Protein AF-A0AAD9KBH9-F1 (afdb_monomer)

Sequence (134 aa):
MVFVGAGCLKHGTLVVVQKKVIHVMEKTPSGKYEITRQLITGGAITVDEVHGFVYWSNTKKVRRATLDSSNQMDIYVSDEYVYGLAVNPEEDKLYISDFRGKKIVVTSLDGNGGRTLITCTGNPTGLVLDLCKR

Foldseek 3Di:
DWDFADDPDPQQWGWGQDQQWTWIDGPDPPDIATADNHADPQKEKDDDPVVQKIWMWRFQWIWMAGSNNHPIDTQDGHPGGWAEWEDDPVVQWIWTFPFVQQFIWIAGVNNPPIDTPDHHPHGDHYDYDPPPDD

Radius of gyration: 14.07 Å; Cα contacts (8 Å, |Δi|>4): 323; chains: 1; bounding box: 38×32×35 Å

InterPro domains:
  IPR000033 LDLR class B repeat [SM00135] (32-72)
  IPR000033 LDLR class B repeat [SM00135] (73-114)
  IPR011042 Six-bladed beta-propeller, TolB-like [G3DSA:2.120.10.30] (13-134)

Organism: Ridgeia piscesae (NCBI:txid27915)

Structure (mmCIF, N/CA/C/O backbone):
data_AF-A0AAD9KBH9-F1
#
_entry.id   AF-A0AAD9KBH9-F1
#
loop_
_atom_site.group_PDB
_atom_site.id
_atom_site.type_symbol
_atom_site.label_atom_id
_atom_site.label_alt_id
_atom_site.label_comp_id
_atom_site.label_asym_id
_atom_site.label_entity_id
_atom_site.label_seq_id
_atom_site.pdbx_PDB_ins_code
_atom_site.Cartn_x
_atom_site.Cartn_y
_atom_site.Cartn_z
_atom_site.occupancy
_atom_site.B_iso_or_equiv
_atom_site.auth_seq_id
_atom_site.auth_comp_id
_atom_site.auth_asym_id
_atom_site.auth_atom_id
_atom_site.pdbx_PDB_model_num
ATOM 1 N N . MET A 1 1 ? -1.115 19.941 -1.056 1.00 27.47 1 MET A N 1
ATOM 2 C CA . MET A 1 1 ? -1.881 19.043 -1.943 1.00 27.47 1 MET A CA 1
ATOM 3 C C . MET A 1 1 ? -2.203 17.788 -1.142 1.00 27.47 1 MET A C 1
ATOM 5 O O . MET A 1 1 ? -1.273 17.161 -0.651 1.00 27.47 1 MET A O 1
ATOM 9 N N . VAL A 1 2 ? -3.482 17.521 -0.871 1.00 28.91 2 VAL A N 1
ATOM 10 C CA . VAL A 1 2 ? -3.950 16.335 -0.129 1.00 28.91 2 VAL A CA 1
ATOM 11 C C . VAL A 1 2 ? -4.461 15.353 -1.175 1.00 28.91 2 VAL A C 1
ATOM 13 O O . VAL A 1 2 ? -5.346 15.714 -1.945 1.00 28.91 2 VAL A O 1
ATOM 16 N N . PHE A 1 3 ? -3.877 14.160 -1.250 1.00 34.41 3 PHE A N 1
ATOM 17 C CA . PHE A 1 3 ? -4.392 13.091 -2.102 1.00 34.41 3 PHE A CA 1
ATOM 18 C C . PHE A 1 3 ? -5.443 12.314 -1.308 1.00 34.41 3 PHE A C 1
ATOM 20 O O . PHE A 1 3 ? -5.193 11.909 -0.173 1.00 34.41 3 PHE A O 1
ATOM 27 N N . VAL A 1 4 ? -6.631 12.159 -1.889 1.00 41.41 4 VAL A N 1
ATOM 28 C CA . VAL A 1 4 ? -7.716 11.337 -1.347 1.00 41.41 4 VAL A CA 1
ATOM 29 C C . VAL A 1 4 ? -7.637 9.996 -2.068 1.00 41.41 4 VAL A C 1
ATOM 31 O O . VAL A 1 4 ? -7.834 9.941 -3.280 1.00 41.41 4 VAL A O 1
ATOM 34 N N . GLY A 1 5 ? -7.290 8.929 -1.351 1.00 43.28 5 GLY A N 1
ATOM 35 C CA . GLY A 1 5 ? -7.430 7.571 -1.870 1.00 43.28 5 GLY A CA 1
ATOM 36 C C . GLY A 1 5 ? -8.909 7.202 -1.860 1.00 43.28 5 GLY A C 1
ATOM 37 O O . GLY A 1 5 ? -9.500 7.094 -0.790 1.00 43.28 5 GLY A O 1
ATOM 38 N N . ALA A 1 6 ? -9.518 7.065 -3.036 1.00 40.38 6 ALA A N 1
ATOM 39 C CA . ALA A 1 6 ? -10.903 6.635 -3.176 1.00 40.38 6 ALA A CA 1
ATOM 40 C C . ALA A 1 6 ? -10.939 5.117 -3.403 1.00 40.38 6 ALA A C 1
ATOM 42 O O . ALA A 1 6 ? -10.581 4.638 -4.476 1.00 40.38 6 ALA A O 1
ATOM 43 N N . GLY A 1 7 ? -11.354 4.369 -2.380 1.00 42.22 7 GLY A N 1
ATOM 44 C CA . GLY A 1 7 ? -11.835 2.996 -2.526 1.00 42.22 7 GLY A CA 1
ATOM 45 C C . GLY A 1 7 ? -13.362 2.998 -2.595 1.00 42.22 7 GLY A C 1
ATOM 46 O O . GLY A 1 7 ? -14.006 3.825 -1.949 1.00 42.22 7 GLY A O 1
ATOM 47 N N . CYS A 1 8 ? -13.955 2.109 -3.393 1.00 40.75 8 CYS A N 1
ATOM 48 C CA . CYS A 1 8 ? -15.402 1.900 -3.392 1.00 40.75 8 CYS A CA 1
ATOM 49 C C . CYS A 1 8 ? -15.772 1.104 -2.133 1.00 40.75 8 CYS A C 1
ATOM 51 O O . CYS A 1 8 ? -15.466 -0.080 -2.035 1.00 40.75 8 CYS A O 1
ATOM 53 N N . LEU A 1 9 ? -16.367 1.778 -1.150 1.00 47.25 9 LEU A N 1
ATOM 54 C CA . LEU A 1 9 ? -16.628 1.230 0.181 1.00 47.25 9 LEU A CA 1
ATOM 55 C C . LEU A 1 9 ? -18.125 0.937 0.274 1.00 47.25 9 LEU A C 1
ATOM 57 O O . LEU A 1 9 ? -18.948 1.845 0.118 1.00 47.25 9 LEU A O 1
ATOM 61 N N . LYS A 1 10 ? -18.494 -0.330 0.507 1.00 49.03 10 LYS A N 1
ATOM 62 C CA . LYS A 1 10 ? -19.904 -0.772 0.572 1.00 49.03 10 LYS A CA 1
ATOM 63 C C . LYS A 1 10 ? -20.681 -0.096 1.717 1.00 49.03 10 LYS A C 1
ATOM 65 O O . LYS A 1 10 ? -21.907 -0.121 1.693 1.00 49.03 10 LYS A 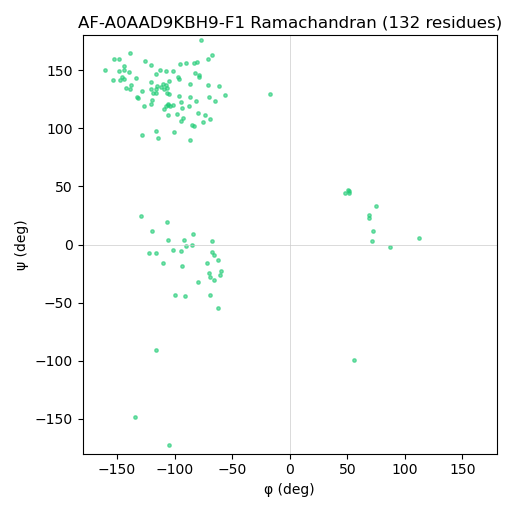O 1
ATOM 70 N N . HIS A 1 11 ? -19.988 0.555 2.660 1.00 51.91 11 HIS A N 1
ATOM 71 C CA . HIS A 1 11 ? -20.570 1.232 3.827 1.00 51.91 11 HIS A CA 1
ATOM 72 C C . HIS A 1 11 ? -20.298 2.747 3.914 1.00 51.91 11 HIS A C 1
ATOM 74 O O . HIS A 1 11 ? -20.624 3.381 4.915 1.00 51.91 11 HIS A O 1
ATOM 80 N N . GLY A 1 12 ? -19.778 3.382 2.857 1.00 54.19 12 GLY A N 1
ATOM 81 C CA . GLY A 1 12 ? -19.623 4.844 2.836 1.00 54.19 12 GLY A CA 1
ATOM 82 C C . GLY A 1 12 ? -18.563 5.395 3.799 1.00 54.19 12 GLY A C 1
ATOM 83 O O . GLY A 1 12 ? -18.633 6.565 4.169 1.00 54.19 12 GLY A O 1
ATOM 84 N N . THR A 1 13 ? -17.589 4.579 4.197 1.00 57.75 13 THR A N 1
ATOM 85 C CA . THR A 1 13 ? -16.417 5.019 4.958 1.00 57.75 13 THR A CA 1
ATOM 86 C C . THR A 1 13 ? -15.621 6.043 4.136 1.00 57.75 13 THR A C 1
ATOM 88 O O . THR A 1 13 ? -15.432 5.886 2.935 1.00 57.75 13 THR A O 1
ATOM 91 N N . LEU A 1 14 ? -15.164 7.129 4.749 1.00 62.28 14 LEU A N 1
ATOM 92 C CA . LEU A 1 14 ? -14.325 8.149 4.129 1.00 62.28 14 LEU A CA 1
ATOM 93 C C . LEU A 1 14 ? -13.013 8.239 4.901 1.00 62.28 14 LEU A C 1
ATOM 95 O O . LEU A 1 14 ? -13.000 8.563 6.089 1.00 62.28 14 LEU A O 1
ATOM 99 N N . VAL A 1 15 ? -11.897 8.011 4.212 1.00 63.94 15 VAL A N 1
ATOM 100 C CA . VAL A 1 15 ? -10.568 8.170 4.805 1.00 63.94 15 VAL A CA 1
ATOM 101 C C . VAL A 1 15 ? -9.928 9.457 4.310 1.00 63.94 15 VAL A C 1
ATOM 103 O O . VAL A 1 15 ? -9.721 9.650 3.113 1.00 63.94 15 VAL A O 1
ATOM 106 N N . VAL A 1 16 ? -9.619 10.356 5.241 1.00 65.19 16 VAL A N 1
ATOM 107 C CA . VAL A 1 16 ? -9.056 11.679 4.956 1.00 65.19 16 VAL A CA 1
ATOM 108 C C . VAL A 1 16 ? -7.709 11.829 5.631 1.00 65.19 16 VAL A C 1
ATOM 110 O O . VAL A 1 16 ? -7.555 11.572 6.821 1.00 65.19 16 VAL A O 1
ATOM 113 N N . VAL A 1 17 ? -6.737 12.333 4.876 1.00 65.69 17 VAL A N 1
ATOM 114 C CA . VAL A 1 17 ? -5.442 12.742 5.414 1.00 65.69 17 VAL A CA 1
ATOM 115 C C . VAL A 1 17 ? -5.470 14.237 5.742 1.00 65.69 17 VAL A C 1
ATOM 117 O O . VAL A 1 17 ? -5.597 15.067 4.844 1.00 65.69 17 VAL A O 1
ATOM 120 N N . GLN A 1 18 ? -5.300 14.611 7.012 1.00 59.62 18 GLN A N 1
ATOM 121 C CA . GLN A 1 18 ? -5.267 16.010 7.458 1.00 59.62 18 GLN A CA 1
ATOM 122 C C . GLN A 1 18 ? -4.079 16.262 8.392 1.00 59.62 18 GLN A C 1
ATOM 124 O O . GLN A 1 18 ? -3.919 15.573 9.383 1.00 59.62 18 GLN A O 1
ATOM 129 N N . LYS A 1 19 ? -3.234 17.269 8.117 1.00 64.69 19 LYS A N 1
ATOM 130 C CA . LYS A 1 19 ? -2.091 17.652 8.987 1.00 64.69 19 LYS A CA 1
ATOM 131 C C . LYS A 1 19 ? -1.210 16.468 9.437 1.00 64.69 19 LYS A C 1
ATOM 133 O O . LYS A 1 19 ? -0.804 16.403 10.591 1.00 64.69 19 LYS A O 1
ATOM 138 N N . LYS A 1 20 ? -0.878 15.564 8.508 1.00 66.00 20 LYS A N 1
ATOM 139 C CA . LYS A 1 20 ? -0.106 14.328 8.760 1.00 66.00 20 LYS A CA 1
ATOM 140 C C . LYS A 1 20 ? -0.863 13.234 9.523 1.00 66.00 20 LYS A C 1
ATOM 142 O O . LYS A 1 20 ? -0.252 12.257 9.954 1.00 66.00 20 LYS A O 1
ATOM 147 N N . VAL A 1 21 ? -2.173 13.397 9.660 1.00 65.38 21 VAL A N 1
ATOM 148 C CA . VAL A 1 21 ? -3.052 12.482 10.370 1.00 65.38 21 VAL A CA 1
ATOM 149 C C . VAL A 1 21 ? -3.947 11.724 9.404 1.00 65.38 21 VAL A C 1
ATOM 151 O O . VAL A 1 21 ? -4.529 12.347 8.520 1.00 65.38 21 VAL A O 1
ATOM 154 N N . ILE A 1 22 ? -4.073 10.407 9.570 1.00 69.25 22 ILE A N 1
ATOM 155 C CA . ILE A 1 22 ? -5.120 9.623 8.896 1.00 69.25 22 ILE A CA 1
ATOM 156 C C . ILE A 1 22 ? -6.371 9.645 9.771 1.00 69.25 22 ILE A C 1
ATOM 158 O O . ILE A 1 22 ? -6.342 9.152 10.898 1.00 69.25 22 ILE A O 1
ATOM 162 N N . HIS A 1 23 ? -7.465 10.185 9.246 1.00 65.81 23 HIS A N 1
ATOM 163 C CA . HIS A 1 23 ? -8.793 10.082 9.834 1.00 65.81 23 HIS A CA 1
ATOM 164 C C . HIS A 1 23 ? -9.630 9.085 9.047 1.00 65.81 23 HIS A C 1
ATOM 166 O O . HIS A 1 23 ? -9.746 9.219 7.831 1.00 65.81 23 HIS A O 1
ATOM 172 N N . VAL A 1 24 ? -10.250 8.137 9.742 1.00 63.97 24 VAL A N 1
ATOM 173 C CA . VAL A 1 24 ? -11.290 7.274 9.175 1.00 63.97 24 VAL A CA 1
ATOM 174 C C . VAL A 1 24 ? -12.620 7.745 9.732 1.00 63.97 24 VAL A C 1
ATOM 176 O O . VAL A 1 24 ? -12.799 7.827 10.945 1.00 63.97 24 VAL A O 1
ATOM 179 N N . MET A 1 25 ? -13.523 8.135 8.844 1.00 59.91 25 MET A N 1
ATOM 180 C CA . MET A 1 25 ? -14.846 8.637 9.188 1.00 59.91 25 MET A CA 1
ATOM 181 C C . MET A 1 25 ? -15.887 7.709 8.584 1.00 59.91 25 MET A C 1
ATOM 183 O O . MET A 1 25 ? -15.822 7.407 7.396 1.00 59.91 25 MET A O 1
ATOM 187 N N . GLU A 1 26 ? -16.854 7.268 9.374 1.00 59.41 26 GLU A N 1
ATOM 188 C CA . GLU A 1 26 ? -18.045 6.622 8.824 1.00 59.41 26 GLU A CA 1
ATOM 189 C C . GLU A 1 26 ? -19.033 7.684 8.325 1.00 59.41 26 GLU A C 1
ATOM 191 O O . GLU A 1 26 ? -19.025 8.827 8.784 1.00 59.41 26 GLU A O 1
ATOM 196 N N . LYS A 1 27 ? -19.930 7.323 7.400 1.00 52.56 27 LYS A N 1
ATOM 197 C CA . LYS A 1 27 ? -20.989 8.226 6.904 1.00 52.56 27 LYS A CA 1
ATOM 198 C C . LYS A 1 27 ? -22.058 8.565 7.965 1.00 52.56 27 LYS A C 1
ATOM 200 O O . LYS A 1 27 ? -23.036 9.243 7.655 1.00 52.56 27 LYS A O 1
ATOM 205 N N . THR A 1 28 ? -21.917 8.094 9.203 1.00 46.59 28 THR A N 1
ATOM 206 C CA . THR A 1 28 ? -22.847 8.361 10.307 1.00 46.59 28 THR A CA 1
ATOM 207 C C . THR A 1 28 ? -22.379 9.549 11.165 1.00 46.59 28 THR A C 1
ATOM 209 O O . THR A 1 28 ? -21.189 9.855 11.208 1.00 46.59 28 THR A O 1
ATOM 212 N N . PRO A 1 29 ? -23.282 10.254 11.877 1.00 44.44 29 PRO A N 1
ATOM 213 C CA . PRO A 1 29 ? -22.947 11.521 12.541 1.00 44.44 29 PRO A CA 1
ATOM 214 C C . PRO A 1 29 ? -21.962 11.425 13.723 1.00 44.44 29 PRO A C 1
ATOM 216 O O . PRO A 1 29 ? -21.585 12.463 14.262 1.00 44.44 29 PRO A O 1
ATOM 219 N N . SER A 1 30 ? -21.571 10.226 14.169 1.00 53.16 30 SER A N 1
ATOM 220 C CA . SER A 1 30 ? -20.912 10.022 15.470 1.00 53.16 30 SER A CA 1
ATOM 221 C C . SER A 1 30 ? -19.525 9.366 15.439 1.00 53.16 30 SER A C 1
ATOM 223 O O . SER A 1 30 ? -18.883 9.317 16.485 1.00 53.16 30 SER A O 1
ATOM 225 N N . GLY A 1 31 ? -19.023 8.881 14.298 1.00 55.19 31 GLY A N 1
ATOM 226 C CA . GLY A 1 31 ? -17.786 8.084 14.258 1.00 55.19 31 GLY A CA 1
ATOM 227 C C . GLY A 1 31 ? -16.631 8.748 13.509 1.00 55.19 31 GLY A C 1
ATOM 228 O O . GLY A 1 31 ? -16.488 8.550 12.304 1.00 55.19 31 GLY A O 1
ATOM 229 N N . LYS A 1 32 ? -15.773 9.502 14.211 1.00 58.06 32 LYS A N 1
ATOM 230 C CA . LYS A 1 32 ? -14.461 9.940 13.696 1.00 58.06 32 LYS A CA 1
ATOM 231 C C . LYS A 1 32 ? -13.353 9.199 14.442 1.00 58.06 32 LYS A C 1
ATOM 233 O O . LYS A 1 32 ? -13.165 9.428 15.633 1.00 58.06 32 LYS A O 1
ATOM 238 N N . TYR A 1 33 ? -12.582 8.391 13.724 1.00 59.47 33 TYR A N 1
ATOM 239 C CA . TYR A 1 33 ? -11.415 7.680 14.243 1.00 59.47 33 TYR A CA 1
ATOM 240 C C . TYR A 1 33 ? -10.120 8.308 13.713 1.00 59.47 33 TYR A C 1
ATOM 242 O O . TYR A 1 33 ? -10.077 8.878 12.618 1.00 59.47 33 TYR A O 1
ATOM 250 N N . GLU A 1 34 ? -9.053 8.242 14.506 1.00 58.34 34 GLU A N 1
ATOM 251 C CA . GLU A 1 34 ? -7.726 8.754 14.166 1.00 58.34 34 GLU A CA 1
ATOM 252 C C . GLU A 1 34 ? -6.713 7.606 14.187 1.00 58.34 34 GLU A C 1
ATOM 254 O O . GLU A 1 34 ? -6.603 6.943 15.211 1.00 58.34 34 GLU A O 1
ATOM 259 N N . ILE A 1 35 ? -5.985 7.381 13.084 1.00 62.22 35 ILE A N 1
ATOM 260 C CA . ILE A 1 35 ? -5.131 6.189 12.917 1.00 62.22 35 ILE A CA 1
ATOM 261 C C . ILE A 1 35 ? -3.647 6.447 13.203 1.00 62.22 35 ILE A C 1
ATOM 263 O O . ILE A 1 35 ? -2.950 5.643 13.817 1.00 62.22 35 ILE A O 1
ATOM 267 N N . THR A 1 36 ? -3.090 7.556 12.725 1.00 61.56 36 THR A N 1
ATOM 268 C CA . THR A 1 36 ? -1.662 7.851 12.935 1.00 61.56 36 THR A CA 1
ATOM 269 C C . THR A 1 36 ? -1.384 9.325 12.741 1.00 61.56 36 THR A C 1
ATOM 271 O O . THR A 1 36 ? -2.055 9.941 11.926 1.00 61.56 36 THR A O 1
ATOM 274 N N . ARG A 1 37 ? -0.377 9.875 13.436 1.00 56.88 37 ARG A N 1
ATOM 275 C CA . ARG A 1 37 ? 0.025 11.299 13.394 1.00 56.88 37 ARG A CA 1
ATOM 276 C C . ARG A 1 37 ? 1.326 11.579 12.633 1.00 56.88 37 ARG A C 1
ATOM 278 O O . ARG A 1 37 ? 1.965 12.607 12.853 1.00 56.88 37 ARG A O 1
ATOM 285 N N . GLN A 1 38 ? 1.769 10.666 11.772 1.00 58.25 38 GLN A N 1
ATOM 286 C CA . GLN A 1 38 ? 3.128 10.708 11.214 1.00 58.25 38 GLN A CA 1
ATOM 287 C C . GLN A 1 38 ? 3.207 10.593 9.689 1.00 58.25 38 GLN A C 1
ATOM 289 O O . GLN A 1 38 ? 4.246 10.211 9.154 1.00 58.25 38 GLN A O 1
ATOM 294 N N . LEU A 1 39 ? 2.149 10.952 8.960 1.00 57.94 39 LEU A N 1
ATOM 295 C CA . LEU A 1 39 ? 2.235 11.003 7.502 1.00 57.94 39 LEU A CA 1
ATOM 296 C C . LEU A 1 39 ? 3.140 12.146 7.047 1.00 57.94 39 LEU A C 1
ATOM 298 O O . LEU A 1 39 ? 2.773 13.320 7.098 1.00 57.94 39 LEU A O 1
ATOM 302 N N . ILE A 1 40 ? 4.327 11.820 6.554 1.00 56.62 40 ILE A N 1
ATOM 303 C CA . ILE A 1 40 ? 5.160 12.801 5.869 1.00 56.62 40 ILE A CA 1
ATOM 304 C C . ILE A 1 40 ? 4.612 12.927 4.440 1.00 56.62 40 ILE A C 1
ATOM 306 O O . ILE A 1 40 ? 4.589 11.966 3.682 1.00 56.62 40 ILE A O 1
ATOM 310 N N . THR A 1 41 ? 4.063 14.111 4.154 1.00 53.44 41 THR A N 1
ATOM 311 C CA . THR A 1 41 ? 3.464 14.606 2.897 1.00 53.44 41 THR A CA 1
ATOM 312 C C . THR A 1 41 ? 3.809 13.823 1.622 1.00 53.44 41 THR A C 1
ATOM 314 O O . THR A 1 41 ? 4.982 13.661 1.305 1.00 53.44 41 THR A O 1
ATOM 317 N N . GLY A 1 42 ? 2.777 13.451 0.848 1.00 56.28 42 GLY A N 1
ATOM 318 C CA . GLY A 1 42 ? 2.897 12.807 -0.474 1.00 56.28 42 GLY A CA 1
A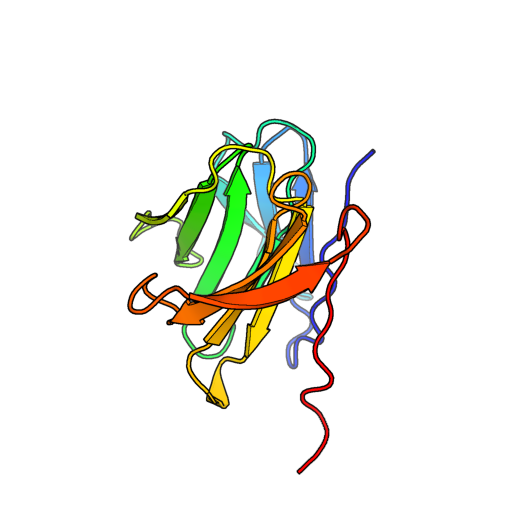TOM 319 C C . GLY A 1 42 ? 2.423 11.349 -0.547 1.00 56.28 42 GLY A C 1
ATOM 320 O O . GLY A 1 42 ? 2.612 10.714 -1.578 1.00 56.28 42 GLY A O 1
ATOM 321 N N . GLY A 1 43 ? 1.841 10.812 0.531 1.00 71.75 43 GLY A N 1
ATOM 322 C CA . GLY A 1 43 ? 1.499 9.393 0.628 1.00 71.75 43 GLY A CA 1
ATOM 323 C C . GLY A 1 43 ? 0.176 8.987 -0.034 1.00 71.75 43 GLY A C 1
ATOM 324 O O . GLY A 1 43 ? -0.792 9.749 -0.034 1.00 71.75 43 GLY A O 1
ATOM 325 N N . ALA A 1 44 ? 0.147 7.760 -0.552 1.00 83.81 44 ALA A N 1
ATOM 326 C CA . ALA A 1 44 ? -1.055 7.031 -0.935 1.00 83.81 44 ALA A CA 1
ATOM 327 C C . ALA A 1 44 ? -1.673 6.336 0.282 1.00 83.81 44 ALA A C 1
ATOM 329 O O . ALA A 1 44 ? -0.978 6.023 1.250 1.00 83.81 44 ALA A O 1
ATOM 330 N N . ILE A 1 45 ? -2.974 6.068 0.215 1.00 85.94 45 ILE A N 1
ATOM 331 C CA . ILE A 1 45 ? -3.727 5.374 1.256 1.00 85.94 45 ILE A CA 1
ATOM 332 C C . ILE A 1 45 ? -4.792 4.485 0.620 1.00 85.94 45 ILE A C 1
ATOM 334 O O . ILE A 1 45 ? -5.392 4.862 -0.386 1.00 85.94 45 ILE A O 1
ATOM 338 N N . THR A 1 46 ? -5.018 3.312 1.196 1.00 86.50 46 THR A N 1
ATOM 339 C CA . THR A 1 46 ? -6.102 2.408 0.812 1.00 86.50 46 THR A CA 1
ATOM 340 C C . THR A 1 46 ? -6.592 1.627 2.032 1.00 86.50 46 THR A C 1
ATOM 342 O O . THR A 1 46 ? -5.896 1.554 3.047 1.00 86.50 46 THR A O 1
ATOM 345 N N . VAL A 1 47 ? -7.806 1.089 1.961 1.00 85.75 47 VAL A N 1
ATOM 346 C CA . VAL A 1 47 ? -8.479 0.418 3.080 1.00 85.75 47 VAL A CA 1
ATOM 347 C C . VAL A 1 47 ? -8.949 -0.948 2.630 1.00 85.75 47 VAL A C 1
ATOM 349 O O . VAL A 1 47 ? -9.588 -1.073 1.588 1.00 85.75 47 VAL A O 1
ATOM 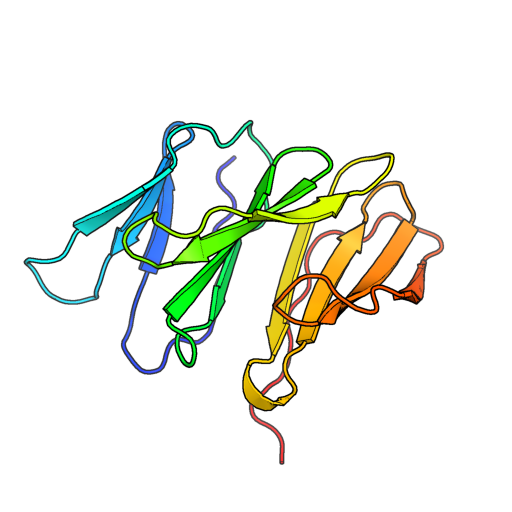352 N N . ASP A 1 48 ? -8.660 -1.946 3.450 1.00 88.06 48 ASP A N 1
ATOM 353 C CA . ASP A 1 48 ? -9.261 -3.264 3.384 1.00 88.06 48 ASP A CA 1
ATOM 354 C C . ASP A 1 48 ? -10.349 -3.354 4.457 1.00 88.06 48 ASP A C 1
ATOM 356 O O . ASP A 1 48 ? -10.068 -3.595 5.632 1.00 88.06 48 ASP A O 1
ATOM 360 N N . GLU A 1 49 ? -11.599 -3.116 4.056 1.00 80.31 49 GLU A N 1
ATOM 361 C CA . GLU A 1 49 ? -12.747 -3.231 4.963 1.00 80.31 49 GLU A CA 1
ATOM 362 C C . GLU A 1 49 ? -13.044 -4.682 5.349 1.00 80.31 49 GLU A C 1
ATOM 364 O O . GLU A 1 49 ? -13.628 -4.913 6.404 1.00 80.31 49 GLU A O 1
ATOM 369 N N . VAL A 1 50 ? -12.652 -5.654 4.519 1.00 86.19 50 VAL A N 1
ATOM 370 C CA . VAL A 1 50 ? -12.940 -7.075 4.758 1.00 86.19 50 VAL A CA 1
ATOM 371 C C . VAL A 1 50 ? -12.133 -7.571 5.951 1.00 86.19 50 VAL A C 1
ATOM 373 O O . VAL A 1 50 ? -12.673 -8.247 6.824 1.00 86.19 50 VAL A O 1
ATOM 376 N N . HIS A 1 51 ? -10.859 -7.183 6.020 1.00 88.69 51 HIS A N 1
ATOM 377 C CA . HIS A 1 51 ? -9.956 -7.582 7.099 1.00 88.69 51 HIS A CA 1
ATOM 378 C C . HIS A 1 51 ? -9.743 -6.500 8.170 1.00 88.69 51 HIS A C 1
ATOM 380 O O . HIS A 1 51 ? -9.077 -6.757 9.172 1.00 88.69 51 HIS A O 1
ATOM 386 N N . GLY A 1 52 ? -10.292 -5.293 7.990 1.00 86.88 52 GLY A N 1
ATOM 387 C CA . GLY A 1 52 ? -10.223 -4.208 8.975 1.00 86.88 52 GLY A CA 1
ATOM 388 C C . GLY A 1 52 ? -8.857 -3.518 9.064 1.00 86.88 52 GLY A C 1
ATOM 389 O O . GLY A 1 52 ? -8.461 -3.070 10.144 1.00 86.88 52 GLY A O 1
ATOM 390 N N . PHE A 1 53 ? -8.136 -3.421 7.943 1.00 88.50 53 PHE A N 1
ATOM 391 C CA . PHE A 1 53 ? -6.806 -2.808 7.872 1.00 88.50 53 PHE A CA 1
ATOM 392 C C . PHE A 1 53 ? -6.780 -1.554 6.996 1.00 88.50 53 PHE A C 1
ATOM 394 O O . PHE A 1 53 ? -7.440 -1.458 5.964 1.00 88.50 53 PHE A O 1
ATOM 401 N N . VAL A 1 54 ? -5.934 -0.602 7.375 1.00 88.38 54 VAL A N 1
ATOM 402 C CA . VAL A 1 54 ? -5.572 0.561 6.562 1.00 88.38 54 VAL A CA 1
ATOM 403 C C . VAL A 1 54 ? -4.122 0.441 6.153 1.00 88.38 54 VAL A C 1
ATOM 405 O O . VAL A 1 54 ? -3.257 0.153 6.978 1.00 88.38 54 VAL A O 1
ATOM 408 N N . TYR A 1 55 ? -3.862 0.725 4.885 1.00 90.75 55 TYR A N 1
ATOM 409 C CA . TYR A 1 55 ? -2.540 0.719 4.284 1.00 90.75 55 TYR A CA 1
ATOM 410 C C . TYR A 1 55 ? -2.196 2.123 3.826 1.00 90.75 55 TYR A C 1
ATOM 412 O O . TYR A 1 55 ? -3.002 2.781 3.170 1.00 90.75 55 TYR A O 1
ATOM 420 N N . TRP A 1 56 ? -0.992 2.588 4.128 1.00 90.50 56 TRP A N 1
ATOM 421 C CA . TRP A 1 56 ? -0.546 3.901 3.683 1.00 90.50 56 TRP A CA 1
ATOM 422 C C . TRP A 1 56 ? 0.930 3.903 3.336 1.00 90.50 56 TRP A C 1
ATOM 424 O O . TRP A 1 56 ? 1.730 3.167 3.921 1.00 90.50 56 TRP A O 1
ATOM 434 N N . SER A 1 57 ? 1.310 4.768 2.400 1.00 89.00 57 SER A N 1
ATOM 435 C CA . SER A 1 57 ? 2.715 5.037 2.157 1.00 89.00 57 SER A CA 1
ATOM 436 C C . SER A 1 57 ? 3.229 6.130 3.089 1.00 89.00 57 SER A C 1
ATOM 438 O O . SER A 1 57 ? 2.577 7.138 3.364 1.00 89.00 57 SER A O 1
ATOM 440 N N . ASN A 1 58 ? 4.429 5.905 3.606 1.00 86.31 58 ASN A N 1
ATOM 441 C CA . ASN A 1 58 ? 5.187 6.856 4.391 1.00 86.31 58 ASN A CA 1
ATOM 442 C C . ASN A 1 58 ? 6.582 6.960 3.780 1.00 86.31 58 ASN A C 1
ATOM 444 O O . ASN A 1 58 ? 7.468 6.164 4.097 1.00 86.31 58 ASN A O 1
ATOM 448 N N . THR A 1 59 ? 6.774 7.940 2.896 1.00 85.12 59 THR A N 1
ATOM 449 C CA . THR A 1 59 ? 7.998 8.136 2.101 1.00 85.12 59 THR A CA 1
ATOM 450 C C . THR A 1 59 ? 8.369 6.897 1.277 1.00 85.12 59 THR A C 1
ATOM 452 O O . THR A 1 59 ? 7.782 6.671 0.220 1.00 85.12 59 THR A O 1
ATOM 455 N N . LYS A 1 60 ? 9.315 6.093 1.770 1.00 90.56 60 LYS A N 1
ATOM 456 C CA . LYS A 1 60 ? 9.829 4.890 1.117 1.00 90.56 60 LYS A CA 1
ATOM 457 C C . LYS A 1 60 ? 9.156 3.597 1.550 1.00 90.56 60 LYS A C 1
ATOM 459 O O . LYS A 1 60 ? 9.448 2.530 1.026 1.00 90.56 60 LYS A O 1
ATOM 464 N N . LYS A 1 61 ? 8.272 3.673 2.538 1.00 91.31 61 LYS A N 1
ATOM 465 C CA . LYS A 1 61 ? 7.651 2.503 3.149 1.00 91.31 61 LYS A CA 1
ATOM 466 C C . LYS A 1 61 ? 6.174 2.456 2.831 1.00 91.31 61 LYS A C 1
ATOM 468 O O . LYS A 1 61 ? 5.532 3.500 2.742 1.00 91.31 61 LYS A O 1
ATOM 473 N N . VAL A 1 62 ? 5.632 1.253 2.757 1.00 93.12 62 VAL A N 1
ATOM 474 C CA . VAL A 1 62 ? 4.202 1.010 2.918 1.00 93.12 62 VAL A CA 1
ATOM 475 C C . VAL A 1 62 ? 4.005 0.364 4.269 1.00 93.12 62 VAL A C 1
ATOM 477 O O . VAL A 1 62 ? 4.704 -0.587 4.624 1.00 93.12 62 VAL A O 1
ATOM 480 N N . ARG A 1 63 ? 3.071 0.914 5.029 1.00 92.69 63 ARG A N 1
ATOM 481 C CA . ARG A 1 63 ? 2.736 0.464 6.371 1.00 92.69 63 ARG A CA 1
ATOM 482 C C . ARG A 1 63 ? 1.276 0.052 6.404 1.00 92.69 63 ARG A C 1
ATOM 484 O O . ARG A 1 63 ? 0.480 0.558 5.611 1.00 92.69 63 ARG A O 1
ATOM 491 N N . ARG A 1 64 ? 0.942 -0.832 7.336 1.00 92.44 64 ARG A N 1
ATOM 492 C CA . ARG A 1 64 ? -0.434 -1.180 7.675 1.00 92.44 64 ARG A CA 1
ATOM 493 C C . ARG A 1 64 ? -0.697 -1.014 9.163 1.00 92.44 64 ARG A C 1
ATOM 495 O O . ARG A 1 64 ? 0.242 -1.065 9.954 1.00 92.44 64 ARG A O 1
ATOM 502 N N . ALA A 1 65 ? -1.964 -0.859 9.514 1.00 90.12 65 ALA A N 1
ATOM 503 C CA . ALA A 1 65 ? -2.497 -0.920 10.872 1.00 90.12 65 ALA A CA 1
ATOM 504 C C . ALA A 1 65 ? -3.948 -1.376 10.808 1.00 90.12 65 ALA A C 1
ATOM 506 O O . ALA A 1 65 ? -4.597 -1.216 9.773 1.00 90.12 65 ALA A O 1
ATOM 507 N N . THR A 1 66 ? -4.474 -1.883 11.910 1.00 86.94 66 THR A N 1
ATOM 508 C CA . THR A 1 66 ? -5.924 -2.004 12.083 1.00 86.94 66 THR A CA 1
ATOM 509 C C . THR A 1 66 ? -6.573 -0.617 12.185 1.00 86.94 66 THR A C 1
ATOM 511 O O . THR A 1 66 ? -5.904 0.394 12.430 1.00 86.94 66 THR A O 1
ATOM 514 N N . LEU A 1 67 ? -7.895 -0.548 12.003 1.00 77.44 67 LEU A N 1
ATOM 515 C CA . LEU A 1 67 ? -8.664 0.708 12.081 1.00 77.44 67 LEU A CA 1
ATOM 516 C C . LEU A 1 67 ? -8.585 1.401 13.453 1.00 77.44 67 LEU A C 1
ATOM 518 O O . LEU A 1 67 ? -8.704 2.622 13.533 1.00 77.44 67 LEU A O 1
ATOM 522 N N . ASP A 1 68 ? -8.339 0.639 14.519 1.00 74.56 68 ASP A N 1
ATOM 523 C CA . ASP A 1 68 ? -8.107 1.145 15.877 1.00 74.56 68 ASP A CA 1
ATOM 524 C C . ASP A 1 68 ? -6.647 1.573 16.134 1.00 74.56 68 ASP A C 1
ATOM 526 O O . ASP A 1 68 ? -6.280 1.902 17.260 1.00 74.56 68 ASP A O 1
ATOM 530 N N . SER A 1 69 ? -5.815 1.630 15.087 1.00 78.44 69 SER A N 1
ATOM 531 C CA . SER A 1 69 ? -4.385 1.985 15.122 1.00 78.44 69 SER A CA 1
ATOM 532 C C . SER A 1 69 ? -3.452 0.951 15.747 1.00 78.44 69 SER A C 1
ATOM 534 O O . SER A 1 69 ? -2.250 1.226 15.861 1.00 78.44 69 SER A O 1
ATOM 536 N N . SER A 1 70 ? -3.958 -0.213 16.154 1.00 82.38 70 SER A N 1
ATOM 537 C CA 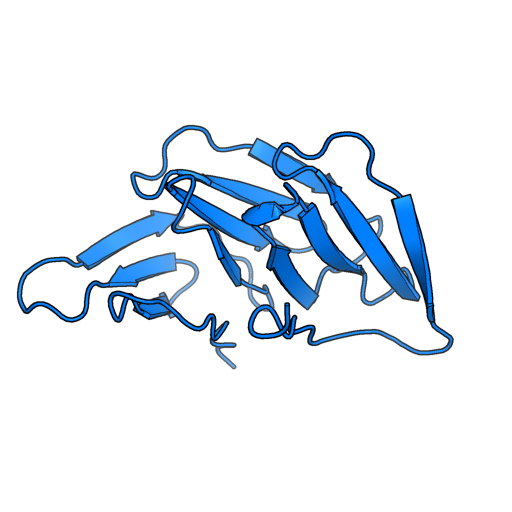. SER A 1 70 ? -3.117 -1.304 16.639 1.00 82.38 70 SER A CA 1
ATOM 538 C C . SER A 1 70 ? -2.428 -2.052 15.480 1.00 82.38 70 SER A C 1
ATOM 540 O O . SER A 1 70 ? -2.576 -1.714 14.301 1.00 82.38 70 SER A O 1
ATOM 542 N N . ASN A 1 71 ? -1.566 -3.018 15.815 1.00 87.75 71 ASN A N 1
ATOM 543 C CA . ASN A 1 71 ? -0.884 -3.890 14.849 1.00 87.75 71 ASN A CA 1
ATOM 544 C C . ASN A 1 71 ? -0.156 -3.149 13.698 1.00 87.75 71 ASN A C 1
ATOM 546 O O . ASN A 1 71 ? -0.266 -3.513 12.523 1.00 87.75 71 ASN A O 1
ATOM 550 N N . GLN A 1 72 ? 0.572 -2.075 14.029 1.00 90.06 72 GLN A N 1
ATOM 551 C CA . GLN A 1 72 ? 1.335 -1.319 13.036 1.00 90.06 72 GLN A CA 1
ATOM 552 C C . GLN A 1 72 ? 2.537 -2.110 12.525 1.00 90.06 72 GLN A C 1
ATOM 554 O O . GLN A 1 72 ? 3.395 -2.516 13.307 1.00 90.06 72 GLN A O 1
ATOM 559 N N . MET A 1 73 ? 2.646 -2.247 11.205 1.00 91.75 73 MET A N 1
ATOM 560 C CA . MET A 1 73 ? 3.724 -3.005 10.572 1.00 91.75 73 MET A CA 1
ATOM 561 C C . MET A 1 73 ? 4.141 -2.391 9.237 1.00 91.75 73 MET A C 1
ATOM 563 O O . MET A 1 73 ? 3.302 -1.898 8.484 1.00 91.75 73 MET A O 1
ATOM 567 N N . ASP A 1 74 ? 5.436 -2.441 8.931 1.00 92.94 74 ASP A N 1
ATOM 568 C CA . ASP A 1 74 ? 5.951 -2.131 7.597 1.00 92.94 74 ASP A CA 1
ATOM 569 C C . ASP A 1 74 ? 5.781 -3.379 6.716 1.00 92.94 74 ASP A C 1
ATOM 571 O O . ASP A 1 74 ? 6.269 -4.448 7.071 1.00 92.94 74 ASP A O 1
ATOM 575 N N . ILE A 1 75 ? 5.089 -3.255 5.583 1.00 94.56 75 ILE A N 1
ATOM 576 C CA . ILE A 1 75 ? 4.790 -4.386 4.679 1.00 94.56 75 ILE A CA 1
ATOM 577 C C . ILE A 1 75 ? 5.558 -4.325 3.359 1.00 94.56 75 ILE A C 1
ATOM 579 O O . ILE A 1 75 ? 5.626 -5.301 2.619 1.00 94.56 75 ILE A O 1
ATOM 583 N N . TYR A 1 76 ? 6.122 -3.163 3.039 1.00 94.69 76 TYR A N 1
ATOM 584 C CA . TYR A 1 76 ? 6.989 -2.986 1.886 1.00 94.69 76 TYR A CA 1
ATOM 585 C C . TYR A 1 76 ? 7.951 -1.831 2.136 1.00 94.69 76 TYR A C 1
ATOM 587 O O . TYR A 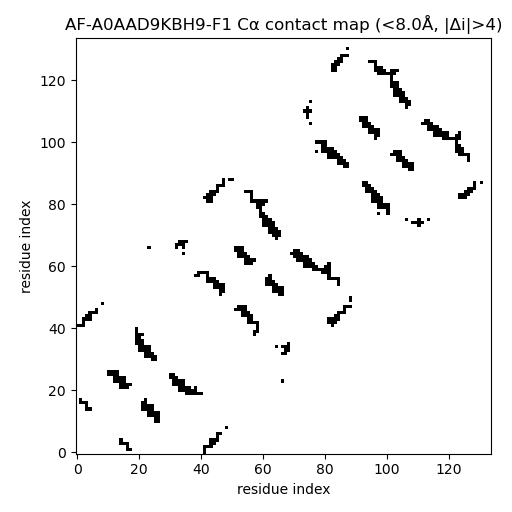1 76 ? 7.573 -0.800 2.699 1.00 94.69 76 TYR A O 1
ATOM 595 N N . VAL A 1 77 ? 9.190 -1.996 1.684 1.00 93.44 77 VAL A N 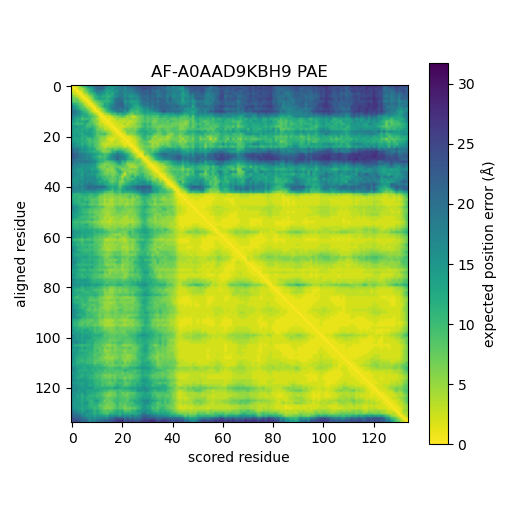1
ATOM 596 C CA . VAL A 1 77 ? 10.218 -0.958 1.700 1.00 93.44 77 VAL A CA 1
ATOM 597 C C . VAL A 1 77 ? 10.753 -0.830 0.280 1.00 93.44 77 VAL A C 1
ATOM 599 O O . VAL A 1 77 ? 11.254 -1.795 -0.292 1.00 93.44 77 VAL A O 1
ATOM 602 N N . SER A 1 78 ? 10.602 0.357 -0.292 1.00 90.44 78 SER A N 1
ATOM 603 C CA . SER A 1 78 ? 11.253 0.765 -1.531 1.00 90.44 78 SER A CA 1
ATOM 604 C C . SER A 1 78 ? 12.597 1.418 -1.210 1.00 90.44 78 SER A C 1
ATOM 606 O O . SER A 1 78 ? 12.791 1.994 -0.137 1.00 90.44 78 SER A O 1
ATOM 608 N N . ASP A 1 79 ? 13.509 1.397 -2.174 1.00 87.00 79 ASP A N 1
ATOM 609 C CA . ASP A 1 79 ? 14.724 2.212 -2.133 1.00 87.00 79 ASP A CA 1
ATOM 610 C C . ASP A 1 79 ? 14.417 3.704 -2.367 1.00 87.00 79 ASP A C 1
ATOM 612 O O . ASP A 1 79 ? 15.219 4.579 -2.031 1.00 87.00 79 ASP A O 1
ATOM 616 N N . GLU A 1 80 ? 13.227 4.019 -2.886 1.00 86.94 80 GLU A N 1
ATOM 617 C CA . GLU A 1 80 ? 12.771 5.348 -3.289 1.00 86.94 80 GLU A CA 1
ATOM 618 C C . GLU A 1 80 ? 11.343 5.630 -2.783 1.00 86.94 80 GLU A C 1
ATOM 620 O O . GLU A 1 80 ? 10.994 5.194 -1.698 1.00 86.94 80 GLU A O 1
ATOM 625 N N . TYR A 1 81 ? 10.519 6.415 -3.489 1.00 88.50 81 TYR A N 1
ATOM 626 C CA . TYR A 1 81 ? 9.197 6.844 -3.022 1.00 88.50 81 TYR A CA 1
ATOM 627 C C . TYR A 1 81 ? 8.039 5.973 -3.527 1.00 88.50 81 TYR A C 1
ATOM 629 O O . TYR A 1 81 ? 7.990 5.617 -4.703 1.00 88.50 81 TYR A O 1
ATOM 637 N N . VAL A 1 82 ? 7.041 5.746 -2.665 1.00 90.50 82 VAL A N 1
ATOM 638 C CA . VAL A 1 82 ? 5.801 5.025 -3.005 1.00 90.50 82 VAL A CA 1
ATOM 639 C C . VAL A 1 82 ? 4.612 5.976 -3.106 1.00 90.50 82 VAL A C 1
ATOM 641 O O . VAL A 1 82 ? 4.247 6.617 -2.115 1.00 90.50 82 VAL A O 1
ATOM 644 N N . TYR A 1 83 ? 3.989 6.054 -4.285 1.00 89.94 83 TYR A N 1
ATOM 645 C CA . TYR A 1 83 ? 2.979 7.081 -4.609 1.00 89.94 83 TYR A CA 1
ATOM 646 C C . TYR A 1 83 ? 1.571 6.539 -4.884 1.00 89.94 83 TYR A C 1
ATOM 648 O O . TYR A 1 83 ? 0.638 7.329 -5.004 1.00 89.94 83 TYR A O 1
ATOM 656 N N . GLY A 1 84 ? 1.391 5.221 -4.956 1.00 90.12 84 GLY A N 1
ATOM 657 C CA . GLY A 1 84 ? 0.094 4.603 -5.236 1.00 90.12 84 GLY A CA 1
ATOM 658 C C . GLY A 1 84 ? -0.060 3.277 -4.522 1.00 90.12 84 GLY A C 1
ATOM 659 O O . GLY A 1 84 ? 0.903 2.516 -4.429 1.00 90.12 84 GLY A O 1
ATOM 660 N N . LEU A 1 85 ? -1.270 3.021 -4.03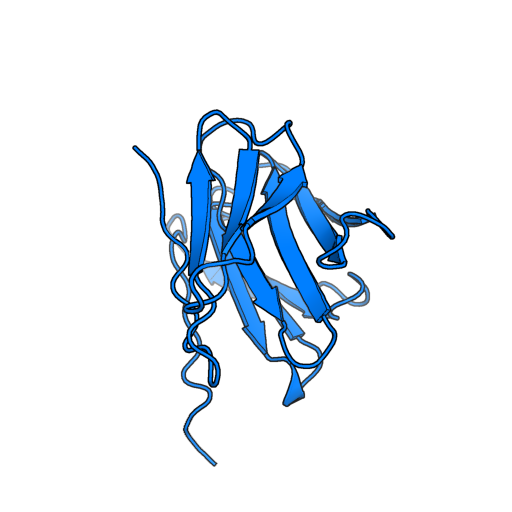1 1.00 93.31 85 LEU A N 1
ATOM 661 C CA . LEU A 1 85 ? -1.663 1.781 -3.374 1.00 93.31 85 LEU A CA 1
ATOM 662 C C . LEU A 1 85 ? -3.056 1.383 -3.851 1.00 93.31 85 LEU A C 1
ATOM 664 O O . LEU A 1 85 ? -3.943 2.233 -3.910 1.00 93.31 85 LEU A O 1
ATOM 668 N N . ALA A 1 86 ? -3.251 0.100 -4.129 1.00 92.81 86 ALA A N 1
ATOM 669 C CA . ALA A 1 86 ? -4.569 -0.479 -4.348 1.00 92.81 86 ALA A CA 1
ATOM 670 C C . ALA A 1 86 ? -4.621 -1.878 -3.730 1.00 92.81 86 ALA A C 1
ATOM 672 O O . ALA A 1 86 ? -3.680 -2.655 -3.882 1.00 92.81 86 ALA A O 1
ATOM 673 N N . VAL A 1 87 ? -5.697 -2.187 -3.014 1.00 93.44 87 VAL A N 1
ATOM 674 C CA . VAL A 1 87 ? -5.859 -3.454 -2.294 1.00 93.44 87 VAL A CA 1
ATOM 675 C C . VAL A 1 87 ? -6.925 -4.319 -2.962 1.00 93.44 87 VAL A C 1
ATOM 677 O O . VAL A 1 87 ? -7.961 -3.805 -3.377 1.00 93.44 87 VAL A O 1
ATOM 680 N N . ASN A 1 88 ? -6.659 -5.620 -3.068 1.00 93.25 88 ASN A N 1
ATOM 681 C CA . ASN A 1 88 ? -7.630 -6.650 -3.418 1.00 93.25 88 ASN A CA 1
ATOM 682 C C . ASN A 1 88 ? -7.780 -7.606 -2.224 1.00 93.25 88 ASN A C 1
ATOM 684 O O . ASN A 1 88 ? -6.948 -8.507 -2.069 1.00 93.25 88 ASN A O 1
ATOM 688 N N . PRO A 1 89 ? -8.807 -7.415 -1.380 1.00 90.81 89 PRO A N 1
ATOM 689 C CA . PRO A 1 89 ? -9.034 -8.283 -0.232 1.00 90.81 89 PRO A CA 1
ATOM 690 C C . PRO A 1 89 ? -9.397 -9.723 -0.609 1.00 90.81 89 PRO A C 1
ATOM 692 O O . PRO A 1 89 ? -9.059 -10.630 0.134 1.00 90.81 89 PRO A O 1
ATOM 695 N N . GLU A 1 90 ? -10.055 -9.961 -1.753 1.00 91.06 90 GLU A N 1
ATOM 696 C CA . GLU A 1 90 ? -10.477 -11.321 -2.141 1.00 91.06 90 GLU A CA 1
ATOM 697 C C . GLU A 1 90 ? -9.293 -12.229 -2.507 1.00 91.06 90 GLU A C 1
ATOM 699 O O . GLU A 1 90 ? -9.378 -13.445 -2.361 1.00 91.06 90 GLU A O 1
ATOM 704 N N . GLU A 1 91 ? -8.192 -11.645 -2.986 1.00 93.19 91 GLU A N 1
ATOM 705 C CA . GLU A 1 91 ? -6.987 -12.379 -3.397 1.00 93.19 91 GLU A CA 1
ATOM 706 C C . GLU A 1 91 ? -5.824 -12.250 -2.400 1.00 93.19 91 GLU A C 1
ATOM 708 O O . GLU A 1 91 ? -4.712 -12.715 -2.675 1.00 93.19 91 GLU A O 1
ATOM 713 N N . ASP A 1 92 ? -6.045 -11.578 -1.268 1.00 94.69 92 ASP A N 1
ATOM 714 C CA . ASP A 1 92 ? -5.007 -11.206 -0.308 1.00 94.69 92 ASP A CA 1
ATOM 715 C C . ASP A 1 92 ? -3.816 -10.485 -0.964 1.00 94.69 92 ASP A C 1
ATOM 717 O O . ASP A 1 92 ? -2.648 -10.795 -0.692 1.00 94.69 92 ASP A O 1
ATOM 721 N N . LYS A 1 93 ? -4.089 -9.507 -1.843 1.00 96.44 93 LYS A N 1
ATOM 722 C CA . LYS A 1 93 ? -3.047 -8.752 -2.561 1.00 96.44 93 LYS A CA 1
ATOM 723 C C . LYS A 1 93 ? -3.085 -7.255 -2.313 1.00 96.44 93 LYS A C 1
ATOM 725 O O . LYS A 1 93 ? -4.129 -6.611 -2.348 1.00 96.44 93 LYS A O 1
ATOM 730 N N . LEU A 1 94 ? -1.891 -6.686 -2.177 1.00 96.44 94 LEU A N 1
ATOM 731 C CA . LEU A 1 94 ? -1.649 -5.253 -2.227 1.00 96.44 94 LEU A CA 1
ATOM 732 C C . LEU A 1 94 ? -0.759 -4.912 -3.422 1.00 96.44 94 LEU A C 1
ATOM 734 O O . LEU A 1 94 ? 0.316 -5.488 -3.603 1.00 96.44 94 LEU A O 1
ATOM 738 N N . TYR A 1 95 ? -1.198 -3.932 -4.201 1.00 96.00 95 TYR A N 1
ATOM 739 C CA . TYR A 1 95 ? -0.505 -3.400 -5.365 1.00 96.00 95 TYR A CA 1
ATOM 740 C C . TYR A 1 95 ? 0.071 -2.031 -5.033 1.00 96.00 95 TYR A C 1
ATOM 742 O O . TYR A 1 95 ? -0.597 -1.189 -4.432 1.00 96.00 95 TYR A O 1
ATOM 750 N N . ILE A 1 96 ? 1.322 -1.817 -5.423 1.00 95.69 96 ILE A N 1
ATOM 751 C CA . ILE A 1 96 ? 2.133 -0.685 -4.994 1.00 95.69 96 ILE A CA 1
ATOM 752 C C . ILE A 1 96 ? 2.789 -0.050 -6.221 1.00 95.69 96 ILE A C 1
ATOM 754 O O . ILE A 1 96 ? 3.501 -0.725 -6.965 1.00 95.69 96 ILE A O 1
ATOM 758 N N . SER A 1 97 ? 2.598 1.257 -6.403 1.00 94.38 97 SER A N 1
ATOM 759 C CA . SER A 1 97 ? 3.383 2.061 -7.346 1.00 94.38 97 SER A CA 1
ATOM 760 C C . SER A 1 97 ? 4.674 2.512 -6.684 1.00 94.38 97 SER A C 1
ATOM 762 O O . SER A 1 97 ? 4.677 3.469 -5.900 1.00 94.38 97 SER A O 1
ATOM 764 N N . ASP A 1 98 ? 5.777 1.856 -7.029 1.00 93.88 98 ASP A N 1
ATOM 765 C CA . ASP A 1 98 ? 7.112 2.339 -6.697 1.00 93.88 98 ASP A CA 1
ATOM 766 C C . ASP A 1 98 ? 7.540 3.375 -7.750 1.00 93.88 98 ASP A C 1
ATOM 768 O O . ASP A 1 98 ? 7.912 3.040 -8.882 1.00 93.88 98 ASP A O 1
ATOM 772 N N . PHE A 1 99 ? 7.437 4.655 -7.375 1.00 90.38 99 PHE A N 1
ATOM 773 C CA . PHE A 1 99 ? 7.512 5.791 -8.289 1.00 90.38 99 PHE A CA 1
ATOM 774 C C . PHE A 1 99 ? 8.875 5.866 -8.979 1.00 90.38 99 PHE A C 1
ATOM 776 O O . PHE A 1 99 ? 8.938 5.869 -10.209 1.00 90.38 99 PHE A O 1
ATOM 783 N N . ARG A 1 100 ? 9.987 5.896 -8.232 1.00 87.62 100 ARG A N 1
ATOM 784 C CA . ARG A 1 100 ? 11.332 5.953 -8.848 1.00 87.62 100 ARG A CA 1
ATOM 785 C C . ARG A 1 100 ? 11.971 4.588 -9.051 1.00 87.62 100 ARG A C 1
ATOM 787 O O . ARG A 1 100 ? 12.827 4.490 -9.923 1.00 87.62 100 ARG A O 1
ATOM 794 N N . GLY A 1 101 ? 11.508 3.544 -8.362 1.00 90.88 101 GLY A N 1
ATOM 795 C CA . GLY A 1 101 ? 11.823 2.167 -8.737 1.00 90.88 101 GLY A CA 1
ATOM 796 C C . GLY A 1 101 ? 11.224 1.768 -10.090 1.00 90.88 101 GLY A C 1
ATOM 797 O O . GLY A 1 101 ? 11.565 0.706 -10.605 1.00 90.88 101 GLY A O 1
ATOM 798 N N . LYS A 1 102 ? 10.355 2.619 -10.666 1.00 94.00 102 LYS A N 1
ATOM 799 C CA . LYS A 1 102 ? 9.710 2.455 -11.975 1.00 94.00 102 LYS A CA 1
ATOM 800 C C . LYS A 1 102 ? 9.068 1.082 -12.113 1.00 94.00 102 LYS A C 1
ATOM 802 O O . LYS A 1 102 ? 9.262 0.383 -13.104 1.00 94.00 102 LYS A O 1
ATOM 807 N N . LYS A 1 103 ? 8.323 0.667 -11.096 1.00 95.44 103 LYS A N 1
ATOM 808 C CA . LYS A 1 103 ? 7.722 -0.662 -11.068 1.00 95.44 103 LYS A CA 1
ATOM 809 C C . LYS A 1 103 ? 6.398 -0.666 -10.328 1.00 95.44 103 LYS A C 1
ATOM 811 O O . LYS A 1 103 ? 6.192 0.095 -9.386 1.00 95.44 103 LYS A O 1
ATOM 816 N N . ILE A 1 104 ? 5.525 -1.565 -10.757 1.00 96.12 104 ILE A N 1
ATOM 817 C CA . ILE A 1 104 ? 4.362 -1.979 -9.985 1.00 96.12 104 ILE A CA 1
ATOM 818 C C . ILE A 1 104 ? 4.766 -3.231 -9.227 1.00 96.12 104 ILE A C 1
ATOM 820 O O . ILE A 1 104 ? 5.201 -4.213 -9.832 1.00 96.12 104 ILE A O 1
ATOM 824 N N . VAL A 1 105 ? 4.648 -3.187 -7.909 1.00 97.00 105 VAL A N 1
ATOM 825 C CA . VAL A 1 105 ? 4.931 -4.313 -7.020 1.00 97.00 105 VAL A CA 1
ATOM 826 C C . VAL A 1 105 ? 3.610 -4.890 -6.549 1.00 97.00 105 VAL A C 1
ATOM 828 O O . VAL A 1 105 ? 2.675 -4.148 -6.261 1.00 97.00 105 VAL A O 1
ATOM 831 N N . VAL A 1 106 ? 3.541 -6.213 -6.468 1.00 97.25 106 VAL A N 1
ATOM 832 C CA . VAL A 1 106 ? 2.456 -6.920 -5.795 1.00 97.25 106 VAL A CA 1
ATOM 833 C C . VAL A 1 106 ? 3.033 -7.662 -4.602 1.00 97.25 106 VAL A C 1
ATOM 835 O O . VAL A 1 106 ? 4.096 -8.274 -4.703 1.00 97.25 106 VAL A O 1
ATOM 838 N N . THR A 1 107 ? 2.350 -7.592 -3.470 1.00 97.44 107 THR A N 1
ATOM 839 C CA . THR A 1 107 ? 2.700 -8.319 -2.250 1.00 97.44 107 THR A CA 1
ATOM 840 C C . THR A 1 107 ? 1.439 -8.869 -1.596 1.00 97.44 107 THR A C 1
ATOM 842 O O . THR A 1 107 ? 0.329 -8.470 -1.956 1.00 97.44 107 THR A O 1
ATOM 845 N N . SER A 1 108 ? 1.594 -9.809 -0.670 1.00 96.75 108 SER A N 1
ATOM 846 C CA . SER A 1 108 ? 0.482 -10.244 0.176 1.00 96.75 108 SER A CA 1
ATOM 847 C C . SER A 1 108 ? 0.115 -9.139 1.173 1.00 96.75 108 SER A C 1
ATOM 849 O O . SER A 1 108 ? 0.924 -8.249 1.446 1.00 96.75 108 SER A O 1
ATOM 851 N N . LEU A 1 109 ? -1.096 -9.166 1.732 1.00 95.50 109 LEU A N 1
ATOM 852 C CA . LEU A 1 109 ? -1.569 -8.127 2.665 1.00 95.50 109 LEU A CA 1
ATOM 853 C C . LEU A 1 109 ? -0.708 -7.977 3.933 1.00 95.50 109 LEU A C 1
ATOM 855 O O . LEU A 1 109 ? -0.704 -6.926 4.575 1.00 95.50 109 LEU A O 1
ATOM 859 N N . ASP A 1 110 ? 0.034 -9.016 4.303 1.00 94.12 110 ASP A N 1
ATOM 860 C CA . ASP A 1 110 ? 1.005 -9.035 5.400 1.00 94.12 110 ASP A CA 1
ATOM 861 C C . ASP A 1 110 ? 2.440 -8.684 4.981 1.00 94.12 110 ASP A C 1
ATOM 863 O O . ASP A 1 110 ? 3.339 -8.695 5.814 1.00 94.12 110 ASP A O 1
ATOM 867 N N . GLY A 1 111 ? 2.656 -8.322 3.717 1.00 93.44 111 GLY A N 1
ATOM 868 C CA . GLY A 1 111 ? 3.965 -7.973 3.175 1.00 93.44 111 GLY A CA 1
ATOM 869 C C . GLY A 1 111 ? 4.782 -9.160 2.665 1.00 93.44 111 GLY A C 1
ATOM 870 O O . GLY A 1 111 ? 5.865 -8.951 2.114 1.00 93.44 111 GLY A O 1
ATOM 871 N N . ASN A 1 112 ? 4.278 -10.392 2.780 1.00 93.19 112 ASN A N 1
ATOM 872 C CA . ASN A 1 112 ? 5.003 -11.574 2.329 1.00 93.19 112 ASN A CA 1
ATOM 873 C C . ASN A 1 112 ? 4.929 -11.779 0.810 1.00 93.19 112 ASN A C 1
ATOM 875 O O . ASN A 1 112 ? 3.907 -11.538 0.159 1.00 93.19 112 ASN A O 1
ATOM 879 N N . GLY A 1 113 ? 6.019 -12.299 0.237 1.00 91.50 113 GLY A N 1
ATOM 880 C CA . GLY A 1 113 ? 6.071 -12.688 -1.176 1.00 91.50 113 GLY A CA 1
ATOM 881 C C . GLY A 1 113 ? 6.028 -11.514 -2.159 1.00 91.50 113 GLY A C 1
ATOM 882 O O . GLY A 1 113 ? 5.580 -11.684 -3.294 1.00 91.50 113 GLY A O 1
ATOM 883 N N . GLY A 1 114 ? 6.469 -10.328 -1.730 1.00 94.69 114 GLY A N 1
ATOM 884 C CA . GLY A 1 114 ? 6.551 -9.146 -2.582 1.00 94.69 114 GLY A CA 1
ATOM 885 C C . GLY A 1 114 ? 7.393 -9.386 -3.836 1.00 94.69 114 GLY A C 1
ATOM 886 O O . GLY A 1 114 ? 8.537 -9.830 -3.754 1.00 94.69 114 GLY A O 1
ATOM 887 N N . ARG A 1 115 ? 6.842 -9.066 -5.009 1.00 96.06 115 ARG A N 1
ATOM 888 C CA . ARG A 1 115 ? 7.532 -9.187 -6.300 1.00 96.06 115 ARG A CA 1
ATOM 889 C C . ARG A 1 115 ? 7.157 -8.063 -7.253 1.00 96.06 115 ARG A C 1
ATOM 891 O O . ARG A 1 115 ? 6.047 -7.534 -7.214 1.00 96.06 115 ARG A O 1
ATOM 898 N N . THR A 1 116 ? 8.062 -7.745 -8.171 1.00 96.88 116 THR A N 1
ATOM 899 C CA . THR A 1 116 ? 7.740 -6.873 -9.303 1.00 96.88 116 THR A CA 1
ATOM 900 C C . THR A 1 116 ? 6.712 -7.563 -10.196 1.00 96.88 116 THR A C 1
ATOM 902 O O . THR A 1 116 ? 6.928 -8.682 -10.661 1.00 96.88 116 THR A O 1
ATOM 905 N N . LEU A 1 117 ? 5.584 -6.897 -10.418 1.00 96.88 117 LEU A N 1
ATOM 906 C CA . LEU A 1 117 ? 4.554 -7.319 -11.360 1.00 96.88 117 LEU A CA 1
ATOM 907 C C . LEU A 1 117 ? 4.797 -6.713 -12.744 1.00 96.88 117 LEU A C 1
ATOM 909 O O . LEU A 1 117 ? 4.686 -7.412 -13.744 1.00 96.88 117 LEU A O 1
ATOM 913 N N . ILE A 1 118 ? 5.134 -5.421 -12.792 1.00 96.75 118 ILE A N 1
ATOM 914 C CA . ILE A 1 118 ? 5.363 -4.673 -14.035 1.00 96.75 118 ILE A CA 1
ATOM 915 C C . ILE A 1 118 ? 6.582 -3.776 -13.851 1.00 96.75 118 ILE A C 1
ATOM 917 O O . ILE A 1 118 ? 6.666 -3.052 -12.861 1.00 96.75 118 ILE A O 1
ATOM 921 N N . THR A 1 119 ? 7.484 -3.763 -14.830 1.00 96.31 119 THR A N 1
ATOM 922 C CA . THR A 1 119 ? 8.535 -2.743 -14.944 1.00 96.31 119 THR A CA 1
ATOM 923 C C . THR A 1 119 ? 8.065 -1.657 -15.907 1.00 96.31 119 THR A C 1
ATOM 925 O O . THR A 1 119 ? 7.639 -1.943 -17.022 1.00 96.31 119 THR A O 1
ATOM 928 N N . CYS A 1 120 ? 8.121 -0.406 -15.469 1.00 91.62 120 CYS A N 1
ATOM 929 C CA . CYS A 1 120 ? 7.662 0.765 -16.202 1.00 91.62 120 CYS A CA 1
ATOM 930 C C . CYS A 1 120 ? 8.849 1.512 -16.825 1.00 91.62 120 CYS A C 1
ATOM 932 O O . CYS A 1 120 ? 9.946 1.560 -16.273 1.00 91.62 120 CYS A O 1
ATOM 934 N N . THR A 1 121 ? 8.626 2.165 -17.962 1.00 91.69 121 THR A N 1
ATOM 935 C CA . THR A 1 121 ? 9.614 3.082 -18.559 1.00 91.69 121 THR A CA 1
ATOM 936 C C . THR A 1 121 ? 9.600 4.457 -17.870 1.00 91.69 121 THR A C 1
ATOM 938 O O . THR A 1 121 ? 10.650 5.094 -17.708 1.00 91.69 121 THR A O 1
ATOM 941 N N . GLY A 1 122 ? 8.420 4.883 -17.399 1.00 92.31 122 GLY A N 1
ATOM 942 C CA . GLY A 1 122 ? 8.177 6.099 -16.615 1.00 92.31 122 GLY A CA 1
ATOM 943 C C . GLY A 1 122 ? 7.934 5.845 -15.123 1.00 92.31 122 GLY A C 1
ATOM 944 O O . GLY A 1 122 ? 8.089 4.726 -14.636 1.00 92.31 122 GLY A O 1
ATOM 945 N N . ASN A 1 123 ? 7.561 6.900 -14.394 1.00 92.94 123 ASN A N 1
ATOM 946 C CA . ASN A 1 123 ? 7.305 6.838 -12.956 1.00 92.94 123 ASN A CA 1
ATOM 947 C C . ASN A 1 123 ? 5.811 6.583 -12.663 1.00 92.94 123 ASN A C 1
ATOM 949 O O . ASN A 1 123 ? 5.000 7.488 -12.880 1.00 92.94 123 ASN A O 1
ATOM 953 N N . PRO A 1 124 ? 5.422 5.389 -12.181 1.00 91.75 124 PRO A N 1
ATOM 954 C CA . PRO A 1 124 ? 4.024 5.097 -11.880 1.00 91.75 124 PRO A CA 1
ATOM 955 C C . PRO A 1 12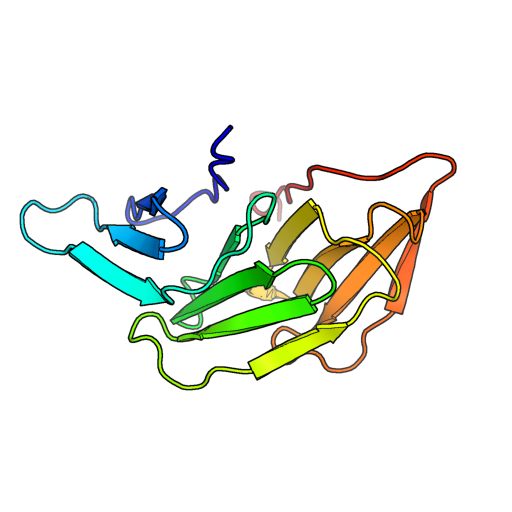4 ? 3.552 5.864 -10.637 1.00 91.75 124 PRO A C 1
ATOM 957 O O . PRO A 1 124 ? 4.265 5.939 -9.638 1.00 91.75 124 PRO A O 1
ATOM 960 N N . THR A 1 125 ? 2.344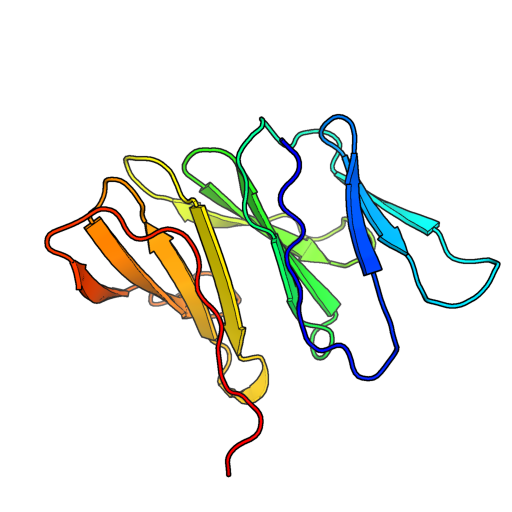 6.431 -10.689 1.00 88.62 125 THR A N 1
ATOM 961 C CA . THR A 1 125 ? 1.745 7.221 -9.598 1.00 88.62 125 THR A CA 1
ATOM 962 C C . THR A 1 125 ? 0.492 6.539 -9.054 1.00 88.62 125 THR A C 1
ATOM 964 O O . THR A 1 125 ? 0.605 5.706 -8.162 1.00 88.62 125 THR A O 1
ATOM 967 N N . GLY A 1 126 ? -0.689 6.850 -9.588 1.00 85.81 126 GLY A N 1
ATOM 968 C CA . GLY A 1 126 ? -1.965 6.287 -9.148 1.00 85.81 126 GLY A CA 1
ATOM 969 C C . GLY A 1 126 ? -2.215 4.878 -9.685 1.00 85.81 126 GLY A C 1
ATOM 970 O O . GLY A 1 126 ? -1.873 4.572 -10.825 1.00 85.81 126 GLY A O 1
ATOM 971 N N . LEU A 1 127 ? -2.847 4.040 -8.864 1.00 85.06 127 LEU A N 1
ATOM 972 C CA . LEU A 1 127 ? -3.355 2.719 -9.236 1.00 85.06 127 LEU A CA 1
ATOM 973 C C . LEU A 1 127 ? -4.769 2.573 -8.696 1.00 85.06 127 LEU A C 1
ATOM 975 O O . LEU A 1 127 ? -5.055 3.018 -7.586 1.00 85.06 127 LEU A O 1
ATOM 979 N N . VAL A 1 128 ? -5.622 1.913 -9.467 1.00 87.75 128 VAL A N 1
ATOM 980 C CA . VAL A 1 128 ? -6.946 1.462 -9.042 1.00 87.75 128 VAL A CA 1
ATOM 981 C C . VAL A 1 128 ? -7.179 0.068 -9.607 1.00 87.75 128 VAL A C 1
ATOM 983 O O . VAL A 1 128 ? -6.660 -0.262 -10.675 1.00 87.75 128 VAL A O 1
ATOM 986 N N . LEU A 1 129 ? -7.938 -0.747 -8.882 1.00 84.81 129 LEU A N 1
ATOM 987 C CA . LEU A 1 129 ? -8.342 -2.076 -9.325 1.00 84.81 129 LEU A CA 1
ATOM 988 C C . LEU A 1 129 ? -9.826 -2.049 -9.685 1.00 84.81 129 LEU A C 1
ATOM 990 O O . LEU A 1 129 ? -10.631 -1.464 -8.959 1.00 84.81 129 LEU A O 1
ATOM 994 N N . ASP A 1 130 ? -10.180 -2.696 -10.791 1.00 83.81 130 ASP A N 1
ATOM 995 C CA . ASP A 1 130 ? -11.569 -3.004 -11.127 1.00 83.81 130 ASP A CA 1
ATOM 996 C C . ASP A 1 130 ? -11.940 -4.332 -10.457 1.00 83.81 130 ASP A C 1
ATOM 998 O O . ASP A 1 130 ? -11.718 -5.405 -11.012 1.00 83.81 130 ASP A O 1
ATOM 1002 N N . LEU A 1 131 ? -12.443 -4.254 -9.223 1.00 79.44 131 LEU A N 1
ATOM 1003 C CA . LEU A 1 131 ? -12.838 -5.423 -8.426 1.00 79.44 131 LEU A CA 1
ATOM 1004 C C . LEU A 1 131 ? -14.268 -5.901 -8.741 1.00 79.44 131 LEU A C 1
ATOM 1006 O O . LEU A 1 131 ? -14.752 -6.854 -8.140 1.00 79.44 131 LEU A O 1
ATOM 1010 N N . CYS A 1 132 ? -14.974 -5.228 -9.654 1.00 66.38 132 CYS A N 1
ATOM 1011 C CA . CYS A 1 132 ? -16.396 -5.461 -9.905 1.00 66.38 132 CYS A CA 1
ATOM 1012 C C . CYS A 1 132 ? -16.671 -6.525 -10.978 1.00 66.38 132 CYS A C 1
ATOM 1014 O O . CYS A 1 132 ? -17.836 -6.802 -11.264 1.00 66.38 132 CYS A O 1
ATOM 1016 N N . LYS A 1 133 ? -15.637 -7.114 -11.588 1.00 50.09 133 LYS A N 1
ATOM 1017 C CA . LYS A 1 133 ? -15.795 -8.136 -12.629 1.00 50.09 133 LYS A CA 1
ATOM 1018 C C . LYS A 1 133 ? -15.452 -9.523 -12.090 1.00 50.09 133 LYS A C 1
ATOM 1020 O O . LYS A 1 133 ? -14.288 -9.813 -11.836 1.00 50.09 133 LYS A O 1
ATOM 1025 N N . ARG A 1 134 ? -16.477 -10.369 -11.970 1.00 51.75 134 ARG A N 1
ATOM 1026 C CA . ARG A 1 134 ? -16.359 -11.829 -12.078 1.00 51.75 134 ARG A CA 1
ATOM 1027 C C . ARG A 1 134 ? -16.931 -12.262 -13.417 1.00 51.75 134 ARG A C 1
ATOM 1029 O O . ARG A 1 134 ? -17.955 -11.661 -13.816 1.00 51.75 134 ARG A O 1
#

Secondary structure (DSSP, 8-state):
---------TT--EEEEETTEEEEE-SSTT-EEEEES---SS--EEEETTTTEEEEEETTEEEEEETTS-S-EEEEE-SS-EEEEEEEGGGTEEEEEETTTTEEEEEETTSTT-EEEEE-SS--------TT--

Nearest PDB structures (foldseek):
  3s8v-assembly1_A  TM=8.398E-01  e=4.300E-07  Homo sapiens
  3s8z-assembly1_A  TM=8.523E-01  e=9.670E-07  Homo sapiens
  6h16-assembly1_A  TM=8.431E-01  e=7.381E-07  Homo sapiens
  6h15-assembly1_B  TM=8.359E-01  e=1.137E-06  Homo sapiens
  8h37-assembly1_P  TM=7.119E-01  e=7.205E-03  Homo sapiens

pLDDT: mean 78.28, std 18.42, range [27.47, 97.44]

Mean predicted aligned error: 8.31 Å

Solvent-accessible surface area (backbone atoms only — not comparable to full-atom values): 7498 Å² total; per-residue (Å²): 136,77,68,72,51,83,71,96,51,99,73,51,59,46,61,45,67,54,97,31,22,41,32,46,28,48,76,54,100,82,47,79,42,71,47,47,79,73,47,53,85,74,39,24,38,40,70,37,79,89,82,43,33,36,38,35,25,46,52,33,30,33,34,36,21,34,67,85,40,45,80,70,44,80,39,45,78,52,101,39,43,33,40,16,40,32,71,40,73,93,76,44,34,32,38,33,18,28,21,75,71,17,25,34,33,37,22,30,75,80,27,54,82,61,41,81,73,42,82,48,97,57,65,42,41,85,55,80,76,85,82,84,74,132